Protein AF-A0A0G1P3H6-F1 (afdb_monomer_lite)

Radius of gyration: 23.44 Å; chains: 1; bounding box: 46×39×61 Å

Organism: NCBI:txid1618399

Foldseek 3Di:
DDDDPVNVVVVVVLVVVLVVLVVLLVVLVVVVVDPVSVVSNVVRVVVNVVSVVVVVVVVVVVVCVVQVVDDDADPPPGDPGPVCLVPDPDPVSVVVVVVVVVVVVVVVVVVVVVVVD

Secondary structure (DSSP, 8-state):
----HHHHHHHHHHHHHHHHHHHHHHHHHHTTTSHHHHHHHHHHHHHHHHHHHHHHHHHHHHHHHHTTTT----TTSTT--HHHHHT---HHHHHHHHHHHHHHHHHHHHHHHHH--

pLDDT: mean 80.83, std 13.88, range [42.47, 96.75]

Structure (mmCIF, N/CA/C/O backbone):
data_AF-A0A0G1P3H6-F1
#
_entry.id   AF-A0A0G1P3H6-F1
#
loop_
_atom_site.group_PDB
_atom_site.id
_atom_site.type_symbol
_atom_site.label_atom_id
_atom_site.label_alt_id
_atom_site.label_comp_id
_atom_site.label_asym_id
_atom_site.label_entity_id
_atom_site.label_seq_id
_atom_site.pdbx_PDB_ins_code
_atom_site.Cartn_x
_atom_site.Cartn_y
_atom_site.Cartn_z
_atom_site.occupancy
_atom_site.B_iso_or_equiv
_atom_site.auth_seq_id
_atom_site.auth_comp_id
_atom_site.auth_asym_id
_atom_site.auth_atom_id
_atom_site.pdbx_PDB_model_num
ATOM 1 N N . MET A 1 1 ? 5.818 -19.142 -2.634 1.00 43.75 1 MET A N 1
ATOM 2 C CA . MET A 1 1 ? 5.800 -19.714 -1.268 1.00 43.75 1 MET A CA 1
ATOM 3 C C . MET A 1 1 ? 4.349 -19.837 -0.830 1.00 43.75 1 MET A C 1
ATOM 5 O O . MET A 1 1 ? 3.661 -18.826 -0.828 1.00 43.75 1 MET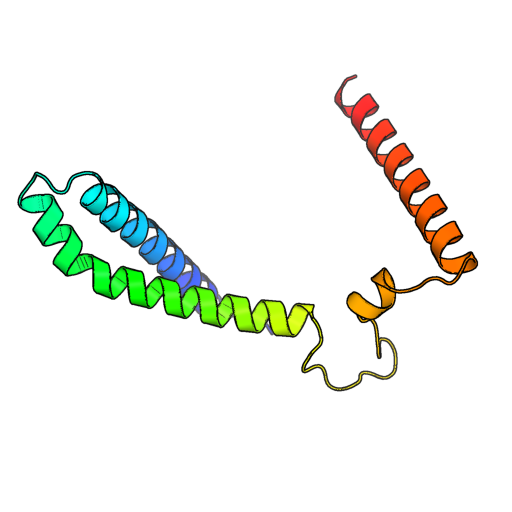 A O 1
ATOM 9 N N . ARG A 1 2 ? 3.860 -21.054 -0.553 1.00 42.47 2 ARG A N 1
ATOM 10 C CA . ARG A 1 2 ? 2.503 -21.283 -0.026 1.00 42.47 2 ARG A CA 1
ATOM 11 C C . ARG A 1 2 ? 2.447 -20.705 1.391 1.00 42.47 2 ARG A C 1
ATOM 13 O O . ARG A 1 2 ? 3.080 -21.261 2.281 1.00 42.47 2 ARG A O 1
ATOM 20 N N . GLN A 1 3 ? 1.742 -19.593 1.582 1.00 53.53 3 GLN A N 1
ATOM 21 C CA . GLN A 1 3 ? 1.395 -19.132 2.926 1.00 53.53 3 GLN A CA 1
ATOM 22 C C . GLN A 1 3 ? 0.465 -20.175 3.552 1.00 53.53 3 GLN A C 1
ATOM 24 O O . GLN A 1 3 ? -0.479 -20.645 2.911 1.00 53.53 3 GLN A O 1
ATOM 29 N N . THR A 1 4 ? 0.764 -20.600 4.773 1.00 67.56 4 THR A N 1
ATOM 30 C CA . THR A 1 4 ? -0.117 -21.491 5.532 1.00 67.56 4 THR A CA 1
ATOM 31 C C . THR A 1 4 ? -1.412 -20.743 5.861 1.00 67.56 4 THR A C 1
ATOM 33 O O . THR A 1 4 ? -1.391 -19.533 6.074 1.00 67.56 4 THR A O 1
ATOM 36 N N . LYS A 1 5 ? -2.562 -21.436 5.912 1.00 66.94 5 LYS A N 1
ATOM 37 C CA . LYS A 1 5 ? -3.867 -20.807 6.227 1.00 66.94 5 LYS A CA 1
ATOM 38 C C . LYS A 1 5 ? -3.825 -19.966 7.516 1.00 66.94 5 LYS A C 1
ATOM 40 O O . LYS A 1 5 ? -4.455 -18.920 7.573 1.00 66.94 5 LYS A O 1
ATOM 45 N N . LEU A 1 6 ? -3.031 -20.392 8.500 1.00 62.78 6 LEU A N 1
ATOM 46 C CA . LEU A 1 6 ? -2.774 -19.666 9.749 1.00 62.78 6 LEU A CA 1
ATOM 47 C C . LEU A 1 6 ? -2.137 -18.289 9.514 1.00 62.78 6 LEU A C 1
ATOM 49 O O . LEU A 1 6 ? -2.603 -17.300 10.057 1.00 62.78 6 LEU A O 1
ATOM 53 N N . GLN A 1 7 ? -1.153 -18.200 8.621 1.00 68.50 7 GLN A N 1
ATOM 54 C CA . GLN A 1 7 ? -0.453 -16.951 8.319 1.00 68.50 7 GLN A CA 1
ATOM 55 C C . GLN A 1 7 ? -1.369 -15.903 7.662 1.00 68.50 7 GLN A C 1
ATOM 57 O O . GLN A 1 7 ? -1.196 -14.703 7.869 1.00 68.50 7 GLN A O 1
ATOM 62 N N . ILE A 1 8 ? -2.361 -16.356 6.888 1.00 66.12 8 ILE A N 1
ATOM 63 C CA . ILE A 1 8 ? -3.386 -15.490 6.286 1.00 66.12 8 ILE A CA 1
ATOM 64 C C . ILE A 1 8 ? -4.325 -14.955 7.374 1.00 66.12 8 ILE A C 1
ATOM 66 O O . ILE A 1 8 ? -4.622 -13.761 7.396 1.00 66.12 8 ILE A O 1
ATOM 70 N N . ILE A 1 9 ? -4.750 -15.823 8.298 1.00 67.56 9 ILE A N 1
ATOM 71 C CA . ILE A 1 9 ? -5.614 -15.447 9.424 1.00 67.56 9 ILE A CA 1
ATOM 72 C C . ILE A 1 9 ? -4.894 -14.436 10.323 1.00 67.56 9 ILE A C 1
ATOM 74 O O . ILE A 1 9 ? -5.443 -13.366 10.576 1.00 67.56 9 ILE A O 1
ATOM 78 N N . ASP A 1 10 ? -3.642 -14.695 10.697 1.00 76.69 10 ASP A N 1
ATOM 79 C CA . ASP A 1 10 ? -2.837 -13.791 11.526 1.00 76.69 10 ASP A CA 1
ATOM 80 C C . ASP A 1 10 ? -2.647 -12.419 10.867 1.00 76.69 10 ASP A C 1
ATOM 82 O O . ASP A 1 10 ? -2.755 -11.381 11.522 1.00 76.69 10 ASP A O 1
ATOM 86 N N . SER A 1 11 ? -2.419 -12.392 9.550 1.00 75.56 11 SER A N 1
ATOM 87 C CA . SER A 1 11 ? -2.288 -11.141 8.800 1.00 75.56 11 SER A CA 1
ATOM 88 C C . SER A 1 11 ? -3.605 -10.366 8.736 1.00 75.56 11 SER A C 1
ATOM 90 O O . SER A 1 11 ? -3.601 -9.145 8.894 1.00 75.56 11 SER A O 1
ATOM 92 N N . SER A 1 12 ? -4.731 -11.058 8.551 1.00 80.25 12 SER A N 1
ATOM 93 C CA . SER A 1 12 ? -6.056 -10.432 8.530 1.00 80.25 12 SER A CA 1
ATOM 94 C C . SER A 1 12 ? -6.462 -9.879 9.900 1.00 80.25 12 SER A C 1
ATOM 96 O O . SER A 1 12 ? -6.987 -8.770 9.986 1.00 80.25 12 SER A O 1
ATOM 98 N N . LEU A 1 13 ? -6.139 -10.598 10.979 1.00 85.19 13 LEU A N 1
ATOM 99 C CA . LEU A 1 13 ? -6.422 -10.188 12.351 1.00 85.19 13 LEU A CA 1
ATOM 100 C C . LEU A 1 13 ? -5.556 -8.991 12.758 1.00 85.19 13 LEU A C 1
ATOM 102 O O . LEU A 1 13 ? -6.038 -8.048 13.384 1.00 85.19 13 LEU A O 1
ATOM 106 N N . PHE A 1 14 ? -4.292 -8.990 12.328 1.00 87.06 14 PHE A N 1
ATOM 107 C CA . PHE A 1 14 ? -3.391 -7.853 12.471 1.00 87.06 14 PHE A CA 1
ATOM 108 C C . PHE A 1 14 ? -3.916 -6.612 11.737 1.00 87.06 14 PHE A C 1
ATOM 110 O O . PHE A 1 14 ? -3.929 -5.527 12.315 1.00 87.06 14 PHE A O 1
ATOM 117 N N . LEU A 1 15 ? -4.382 -6.762 10.491 1.00 85.44 15 LEU A N 1
ATOM 118 C CA . LEU A 1 15 ? -4.939 -5.658 9.705 1.00 85.44 15 LEU A CA 1
ATOM 119 C C . LEU A 1 15 ? -6.211 -5.096 10.348 1.00 85.44 15 LEU A C 1
ATOM 121 O O . LEU A 1 15 ? -6.351 -3.882 10.481 1.00 85.44 15 LEU A O 1
ATOM 125 N N . TYR A 1 16 ? -7.112 -5.975 10.788 1.00 87.69 16 TYR A N 1
ATOM 126 C CA . TYR A 1 16 ? -8.325 -5.583 11.496 1.00 87.69 16 TYR A CA 1
ATOM 127 C C . TYR A 1 16 ? -7.995 -4.804 12.777 1.00 87.69 16 TYR A C 1
ATOM 129 O O . TYR A 1 16 ? -8.498 -3.699 12.977 1.00 87.69 16 TYR A O 1
ATOM 137 N N . GLY A 1 17 ? -7.079 -5.330 13.599 1.00 88.25 17 GLY A N 1
ATOM 138 C CA . GLY A 1 17 ? -6.609 -4.660 14.811 1.00 88.25 17 GLY A CA 1
ATOM 139 C C . GLY A 1 17 ? -5.985 -3.292 14.528 1.00 88.25 17 GLY A C 1
ATOM 140 O O . GLY A 1 17 ? -6.285 -2.328 15.233 1.00 88.25 17 GLY A O 1
ATOM 141 N N . ALA A 1 18 ? -5.183 -3.175 13.467 1.00 88.50 18 ALA A N 1
ATOM 142 C CA . ALA A 1 18 ? -4.594 -1.907 13.047 1.00 88.50 18 ALA A CA 1
ATOM 143 C C . ALA A 1 18 ? -5.671 -0.876 12.676 1.00 88.50 18 ALA A C 1
ATOM 145 O O . ALA A 1 18 ? -5.645 0.237 13.194 1.00 88.50 18 ALA A O 1
ATOM 146 N N . ILE A 1 19 ? -6.644 -1.250 11.837 1.00 91.31 19 ILE A N 1
ATOM 147 C CA . ILE A 1 19 ? -7.729 -0.358 11.393 1.00 91.31 19 ILE A CA 1
ATOM 148 C C . ILE A 1 19 ? -8.546 0.146 12.584 1.00 91.31 19 ILE A C 1
ATOM 150 O O . ILE A 1 19 ? -8.754 1.351 12.718 1.00 91.31 19 ILE A O 1
ATOM 154 N N . VAL A 1 20 ? -8.973 -0.756 13.471 1.00 91.25 20 VAL A N 1
ATOM 155 C CA . VAL A 1 20 ? -9.751 -0.386 14.664 1.00 91.25 20 VAL A CA 1
ATOM 156 C C . VAL A 1 20 ? -8.952 0.565 15.551 1.00 91.25 20 VAL A C 1
ATOM 158 O O . VAL A 1 20 ? -9.477 1.583 16.000 1.00 91.25 20 VAL A O 1
ATOM 161 N N . THR A 1 21 ? -7.667 0.271 15.754 1.00 90.69 21 THR A N 1
ATOM 162 C CA . THR A 1 21 ? -6.789 1.104 16.578 1.00 90.69 21 THR A CA 1
ATOM 163 C C . THR A 1 21 ? -6.627 2.499 15.980 1.00 90.69 21 THR A C 1
ATOM 165 O O . THR A 1 21 ? -6.778 3.467 16.716 1.00 90.69 21 THR A O 1
ATOM 168 N N . PHE A 1 22 ? -6.408 2.620 14.664 1.00 90.88 22 PHE A N 1
ATOM 169 C CA . PHE A 1 22 ? -6.332 3.912 13.973 1.00 90.88 22 PHE A CA 1
ATOM 170 C C . PHE A 1 22 ? -7.619 4.720 14.096 1.00 90.88 22 PHE A C 1
ATOM 172 O O . PHE A 1 22 ? -7.561 5.916 14.368 1.00 90.88 22 PHE A O 1
ATOM 179 N N . ILE A 1 23 ? -8.778 4.087 13.901 1.00 91.50 23 ILE A N 1
ATOM 180 C CA . ILE A 1 23 ? -10.068 4.771 14.034 1.00 91.50 23 ILE A CA 1
ATOM 181 C C . ILE A 1 23 ? -10.202 5.324 15.454 1.00 91.50 23 ILE A C 1
ATOM 183 O O . ILE A 1 23 ? -10.478 6.509 15.617 1.00 91.50 23 ILE A O 1
ATOM 187 N N . LEU A 1 24 ? -9.922 4.508 16.474 1.00 88.75 24 LEU A N 1
ATOM 188 C CA . LEU A 1 24 ? -9.996 4.928 17.873 1.00 88.75 24 LEU A CA 1
ATOM 189 C C . LEU A 1 24 ? -9.051 6.092 18.189 1.00 88.75 24 LEU A C 1
ATOM 191 O O . LEU A 1 24 ? -9.488 7.064 18.807 1.00 88.75 24 LEU A O 1
ATOM 195 N N . THR A 1 25 ? -7.787 6.046 17.755 1.00 90.25 25 THR A N 1
ATOM 196 C CA . THR A 1 25 ? -6.852 7.156 17.995 1.00 90.25 25 THR A CA 1
ATOM 197 C C . THR A 1 25 ? -7.232 8.415 17.236 1.00 90.25 25 THR A C 1
ATOM 199 O O . THR A 1 25 ? -7.148 9.495 17.811 1.00 90.25 25 THR A O 1
ATOM 202 N N . ILE A 1 26 ? -7.685 8.307 15.986 1.00 91.31 26 ILE A N 1
ATOM 203 C CA . ILE A 1 26 ? -8.118 9.462 15.190 1.00 91.31 26 ILE A CA 1
ATOM 204 C C . ILE A 1 26 ? -9.359 10.103 15.819 1.00 91.31 26 ILE A C 1
ATOM 206 O O . ILE A 1 26 ? -9.395 11.316 16.017 1.00 91.31 26 ILE A O 1
ATOM 210 N N . THR A 1 27 ? -10.366 9.307 16.189 1.00 89.62 27 THR A N 1
ATOM 211 C CA . THR A 1 27 ? -11.577 9.814 16.848 1.00 89.62 27 THR A CA 1
ATOM 212 C C . THR A 1 27 ? -11.251 10.459 18.198 1.00 89.62 27 THR A C 1
ATOM 214 O O . THR A 1 27 ? -11.749 11.546 18.490 1.00 89.62 27 THR A O 1
ATOM 217 N N . ALA A 1 28 ? -10.369 9.849 18.997 1.00 88.25 28 ALA A N 1
ATOM 218 C CA . ALA A 1 28 ? -9.900 10.429 20.255 1.00 88.25 28 ALA A CA 1
ATOM 219 C C . ALA A 1 28 ? -9.121 11.740 20.038 1.00 88.25 28 ALA A C 1
ATOM 221 O O . ALA A 1 28 ? -9.305 12.699 20.787 1.00 88.25 28 ALA A O 1
ATOM 222 N N . PHE A 1 29 ? -8.301 11.810 18.986 1.00 90.69 29 PHE A N 1
ATOM 223 C CA . PHE A 1 29 ? -7.533 12.998 18.616 1.00 90.69 29 PHE A CA 1
ATOM 224 C C . PHE A 1 29 ? -8.411 14.163 18.153 1.00 90.69 29 PHE A C 1
ATOM 226 O O . PHE A 1 29 ? -8.122 15.313 18.471 1.00 90.69 29 PHE A O 1
ATOM 233 N N . PHE A 1 30 ? -9.517 13.900 17.456 1.00 91.19 30 PHE A N 1
ATOM 234 C CA . PHE A 1 30 ? -10.470 14.956 17.105 1.00 91.19 30 PHE A CA 1
ATOM 235 C C . PHE A 1 30 ? -11.348 15.392 18.288 1.00 91.19 30 PHE A C 1
ATOM 237 O O . PHE A 1 30 ? -11.851 16.515 18.292 1.00 91.19 30 PHE A O 1
ATOM 244 N N . ASN A 1 31 ? -11.507 14.549 19.314 1.00 87.94 31 ASN A N 1
ATOM 245 C CA . ASN A 1 31 ? -12.383 14.811 20.458 1.00 87.94 31 ASN A CA 1
ATOM 246 C C . ASN A 1 31 ? -11.628 14.970 21.793 1.00 87.94 31 ASN A C 1
ATOM 248 O O . ASN A 1 31 ? -12.033 14.419 22.821 1.00 87.94 31 ASN A O 1
ATOM 252 N N . LEU A 1 32 ? -10.548 15.761 21.795 1.00 84.50 32 LEU A N 1
ATOM 253 C CA . LEU A 1 32 ? -9.651 15.978 22.948 1.00 84.50 32 LEU A CA 1
ATOM 254 C C . LEU A 1 32 ? -10.306 16.618 24.180 1.00 84.50 32 LEU A C 1
ATOM 256 O O . LEU A 1 32 ? -9.716 16.628 25.256 1.00 84.50 32 LEU A O 1
ATOM 260 N N . LYS A 1 33 ? -11.513 17.171 24.041 1.00 85.50 33 LYS A N 1
ATOM 261 C CA . LYS A 1 33 ? -12.200 17.878 25.130 1.00 85.50 33 LYS A CA 1
ATOM 262 C C . LYS A 1 33 ? -12.754 16.941 26.205 1.00 85.50 33 LYS A C 1
ATOM 264 O O . LYS A 1 33 ? -13.097 17.405 27.286 1.00 85.50 33 LYS A O 1
ATOM 269 N N . THR A 1 34 ? -12.866 15.644 25.921 1.00 86.38 34 THR A N 1
ATOM 270 C CA . THR A 1 34 ? -13.416 14.666 26.868 1.00 86.38 34 THR A CA 1
ATOM 271 C C . THR A 1 34 ? -12.302 13.866 27.537 1.00 86.38 34 THR A C 1
ATOM 273 O O . THR A 1 34 ? -11.342 13.436 26.896 1.00 86.38 34 THR A O 1
ATOM 276 N N . GLN A 1 35 ? -12.446 13.625 28.841 1.00 87.69 35 GLN A N 1
ATOM 277 C CA . GLN A 1 35 ? -11.483 12.850 29.628 1.00 87.69 35 GLN A CA 1
ATOM 278 C C . GLN A 1 35 ? -11.329 11.413 29.099 1.00 87.69 35 GLN A C 1
ATOM 280 O O . GLN A 1 35 ? -10.224 10.876 29.075 1.00 87.69 35 GLN A O 1
ATOM 285 N N . ASN A 1 36 ? -12.415 10.830 28.583 1.00 86.44 36 ASN A N 1
ATOM 286 C CA . ASN A 1 36 ? -12.402 9.508 27.956 1.00 86.44 36 ASN A CA 1
ATOM 287 C C . ASN A 1 36 ? -11.497 9.476 26.718 1.00 86.44 36 ASN A C 1
ATOM 289 O O . ASN A 1 36 ? -10.684 8.563 26.598 1.00 86.44 36 ASN A O 1
ATOM 293 N N . SER A 1 37 ? -11.567 10.489 25.846 1.00 85.12 37 SER A N 1
ATOM 294 C CA . SER A 1 37 ? -10.689 10.576 24.675 1.00 85.12 37 SER A CA 1
ATOM 295 C C . SER A 1 37 ? -9.219 10.686 25.058 1.00 85.12 37 SER A C 1
ATOM 297 O O . SER A 1 37 ? -8.392 10.050 24.416 1.00 85.12 37 SER A O 1
ATOM 299 N N . LEU A 1 38 ? -8.875 11.435 26.112 1.00 88.12 38 LEU A N 1
ATOM 300 C CA . LEU A 1 38 ? -7.491 11.525 26.594 1.00 88.12 38 LEU A CA 1
ATOM 301 C C . LEU A 1 38 ? -6.964 10.163 27.062 1.00 88.12 38 LEU A C 1
ATOM 303 O O . LEU A 1 38 ? -5.853 9.778 26.701 1.00 88.12 38 LEU A O 1
ATOM 307 N N . ILE A 1 39 ? -7.776 9.408 27.806 1.00 89.62 39 ILE A N 1
ATOM 308 C CA . ILE A 1 39 ? -7.434 8.049 28.248 1.00 89.62 39 ILE A CA 1
ATOM 309 C C . ILE A 1 39 ? -7.257 7.122 27.038 1.00 89.62 39 ILE A C 1
ATOM 311 O O . ILE A 1 39 ? -6.263 6.401 26.958 1.00 89.62 39 ILE A O 1
ATOM 315 N N . THR A 1 40 ? -8.176 7.172 26.067 1.00 87.50 40 THR A N 1
ATOM 316 C CA . THR A 1 40 ? -8.070 6.401 24.818 1.00 87.50 40 THR A CA 1
ATOM 317 C C . THR A 1 40 ? -6.793 6.755 24.054 1.00 87.50 40 THR A C 1
ATOM 319 O O . THR A 1 40 ? -6.087 5.864 23.593 1.00 87.50 40 THR A O 1
ATOM 322 N N . LEU A 1 41 ? -6.437 8.035 23.964 1.00 89.12 41 LEU A N 1
ATOM 323 C CA . LEU A 1 41 ? -5.214 8.477 23.300 1.00 89.12 41 LEU A CA 1
ATOM 324 C C . LEU A 1 41 ? -3.968 7.924 23.997 1.00 89.12 41 LEU A C 1
ATOM 326 O O . LEU A 1 41 ? -3.117 7.344 23.336 1.00 89.12 41 LEU A O 1
ATOM 330 N N . ILE A 1 42 ? -3.879 8.020 25.324 1.00 90.94 42 ILE A N 1
ATOM 331 C CA . ILE A 1 42 ? -2.726 7.511 26.084 1.00 90.94 42 ILE A CA 1
ATOM 332 C C . ILE A 1 42 ? -2.557 5.994 25.899 1.00 90.94 42 ILE A C 1
ATOM 334 O O . ILE A 1 42 ? -1.439 5.520 25.709 1.00 90.94 42 ILE A O 1
ATOM 338 N N . LEU A 1 43 ? -3.658 5.237 25.914 1.00 89.50 43 LEU A N 1
ATOM 339 C CA . LEU A 1 43 ? -3.640 3.779 25.757 1.00 89.50 43 LEU A CA 1
ATOM 340 C C . LEU A 1 43 ? -3.307 3.332 24.330 1.00 89.50 43 LEU A C 1
ATOM 342 O O . LEU A 1 43 ? -2.515 2.410 24.139 1.00 89.50 43 LEU A O 1
ATOM 346 N N . PHE A 1 44 ? -3.912 3.963 23.325 1.00 90.69 44 PHE A N 1
ATOM 347 C CA . PHE A 1 44 ? -3.868 3.464 21.951 1.00 90.69 44 PHE A CA 1
ATOM 348 C C . PHE A 1 44 ? -2.834 4.166 21.066 1.00 90.69 44 PHE A C 1
ATOM 350 O O . PHE A 1 44 ? -2.456 3.608 20.036 1.00 90.69 44 PHE A O 1
ATOM 357 N N . LEU A 1 45 ? -2.306 5.334 21.444 1.00 88.19 45 LEU A N 1
ATOM 358 C CA . LEU A 1 45 ? -1.262 6.023 20.674 1.00 88.19 45 LEU A CA 1
ATOM 359 C C . LEU A 1 45 ? 0.021 5.187 20.511 1.00 88.19 45 LEU A C 1
ATOM 361 O O . LEU A 1 45 ? 0.477 5.066 19.372 1.00 88.19 45 LEU A O 1
ATOM 365 N N . PRO A 1 46 ? 0.578 4.534 21.555 1.00 89.44 46 PRO A N 1
ATOM 366 C CA . PRO A 1 46 ? 1.770 3.69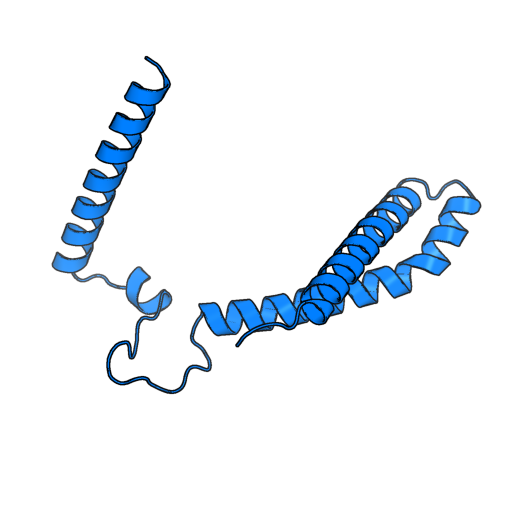5 21.397 1.00 89.44 46 PRO A CA 1
ATOM 367 C C . PRO A 1 46 ? 1.527 2.518 20.445 1.00 89.44 46 PRO A C 1
ATOM 369 O O . PRO A 1 46 ? 2.371 2.190 19.610 1.00 89.44 46 PRO A O 1
ATOM 372 N N . VAL A 1 47 ? 0.339 1.915 20.532 1.00 89.81 47 VAL A N 1
ATOM 373 C CA . VAL A 1 47 ? -0.081 0.800 19.676 1.00 89.81 47 VAL A CA 1
ATOM 374 C C . VAL A 1 47 ? -0.234 1.264 18.224 1.00 89.81 47 VAL A C 1
ATOM 376 O O . VAL A 1 47 ? 0.224 0.597 17.299 1.00 89.81 47 VAL A O 1
ATOM 379 N N . THR A 1 48 ? -0.807 2.450 18.020 1.00 89.50 48 THR A N 1
ATOM 380 C CA . THR A 1 48 ? -0.941 3.074 16.698 1.00 89.50 48 THR A CA 1
ATOM 381 C C . THR A 1 48 ? 0.433 3.324 16.076 1.00 89.50 48 THR A C 1
ATOM 383 O O . THR A 1 48 ? 0.663 2.959 14.926 1.00 89.50 48 THR A O 1
ATOM 386 N N . ILE A 1 49 ? 1.384 3.866 16.847 1.00 90.62 49 ILE A N 1
ATOM 387 C CA . ILE A 1 49 ? 2.766 4.085 16.396 1.00 90.62 49 ILE A CA 1
ATOM 388 C C . ILE A 1 49 ? 3.424 2.758 15.989 1.00 90.62 49 ILE A C 1
ATOM 390 O O . ILE A 1 49 ? 4.046 2.684 14.929 1.00 90.62 49 ILE A O 1
ATOM 394 N N . TYR A 1 50 ? 3.250 1.694 16.780 1.00 91.31 50 TYR A N 1
ATOM 395 C CA . TYR A 1 50 ? 3.755 0.363 16.435 1.00 91.31 50 TYR A CA 1
ATOM 396 C C . TYR A 1 50 ? 3.209 -0.129 15.084 1.00 91.31 50 TYR A C 1
ATOM 398 O O . TYR A 1 50 ? 3.980 -0.586 14.234 1.00 91.31 50 TYR A O 1
ATOM 406 N N . PHE A 1 51 ? 1.898 0.004 14.854 1.00 90.06 51 PHE A N 1
ATOM 407 C CA . PHE A 1 51 ? 1.283 -0.369 13.579 1.00 90.06 51 PHE A CA 1
ATOM 408 C C . PHE A 1 51 ? 1.825 0.459 12.411 1.00 90.06 51 PHE A C 1
ATOM 410 O O . PHE A 1 51 ? 2.166 -0.119 11.379 1.00 90.06 51 PHE A O 1
ATOM 417 N N . VAL A 1 52 ? 1.982 1.777 12.578 1.00 89.31 52 VAL A N 1
ATOM 418 C CA . VAL A 1 52 ? 2.567 2.665 11.557 1.00 89.31 52 VAL A CA 1
ATOM 419 C C . VAL A 1 52 ? 3.976 2.211 11.177 1.00 89.31 52 VAL A C 1
ATOM 421 O O . VAL A 1 52 ? 4.260 2.022 9.996 1.00 89.31 52 VAL A O 1
ATOM 424 N N . ILE A 1 53 ? 4.852 1.981 12.159 1.00 89.94 53 ILE A N 1
ATOM 425 C CA . ILE A 1 53 ? 6.237 1.554 11.910 1.00 89.94 53 ILE A CA 1
ATOM 426 C C . ILE A 1 53 ? 6.264 0.229 11.142 1.00 89.94 53 ILE A C 1
ATOM 428 O O . ILE A 1 53 ? 7.030 0.072 10.188 1.00 89.94 53 ILE A O 1
ATOM 432 N N . LYS A 1 54 ? 5.416 -0.725 11.536 1.00 87.12 54 LYS A N 1
ATOM 433 C CA . LYS A 1 54 ? 5.361 -2.045 10.905 1.00 87.12 54 LYS A CA 1
ATOM 434 C C . LYS A 1 54 ? 4.853 -1.970 9.464 1.00 87.12 54 LYS A C 1
ATOM 436 O O . LYS A 1 54 ? 5.496 -2.523 8.575 1.00 87.12 54 LYS A O 1
ATOM 441 N N . ILE A 1 55 ? 3.787 -1.206 9.222 1.00 86.06 55 ILE A N 1
ATOM 442 C CA . ILE A 1 55 ? 3.24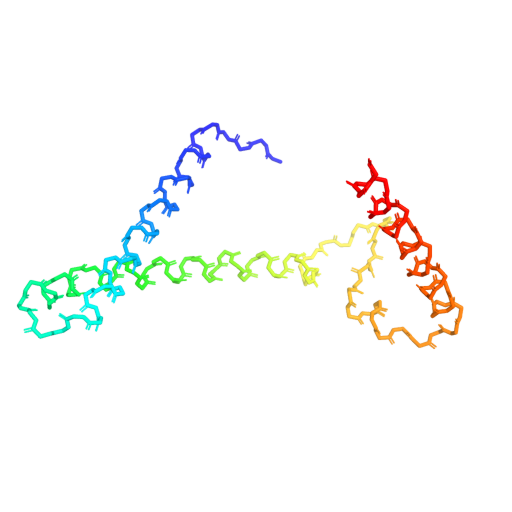7 -0.951 7.879 1.00 86.06 55 ILE A CA 1
ATOM 443 C C . ILE A 1 55 ? 4.300 -0.281 6.990 1.00 86.06 55 ILE A C 1
ATOM 445 O O . ILE A 1 55 ? 4.514 -0.728 5.867 1.00 86.06 55 ILE A O 1
ATOM 449 N N . ILE A 1 56 ? 5.008 0.738 7.491 1.00 87.25 56 ILE A N 1
ATOM 450 C CA . ILE A 1 56 ? 6.075 1.421 6.741 1.00 87.25 56 ILE A CA 1
ATOM 451 C C . ILE A 1 56 ? 7.226 0.462 6.414 1.00 87.25 56 ILE A C 1
ATOM 453 O O . ILE A 1 56 ? 7.746 0.489 5.301 1.00 87.25 56 ILE A O 1
ATOM 457 N N . SER A 1 57 ? 7.625 -0.401 7.351 1.00 85.12 57 SER A N 1
ATOM 458 C CA . SER A 1 57 ? 8.683 -1.396 7.128 1.00 85.12 57 SER A CA 1
ATOM 459 C C . SER A 1 57 ? 8.313 -2.393 6.022 1.00 85.12 57 SER A C 1
ATOM 461 O O . SER A 1 57 ? 9.125 -2.677 5.135 1.00 85.12 57 SER A O 1
ATOM 463 N N . ASP A 1 58 ? 7.069 -2.871 6.017 1.00 82.69 58 ASP A N 1
ATOM 464 C CA . ASP A 1 58 ? 6.574 -3.802 5.000 1.00 82.69 58 ASP A CA 1
ATOM 465 C C . ASP A 1 58 ? 6.358 -3.119 3.638 1.00 82.69 58 ASP A C 1
ATOM 467 O O . ASP A 1 58 ? 6.689 -3.690 2.590 1.00 82.69 58 ASP A O 1
ATOM 471 N N . LEU A 1 59 ? 5.907 -1.860 3.638 1.00 83.06 59 LEU A N 1
ATOM 472 C CA . LEU A 1 59 ? 5.853 -1.009 2.446 1.00 83.06 59 LEU A CA 1
ATOM 473 C C . LEU A 1 59 ? 7.242 -0.773 1.868 1.00 83.06 59 LEU A C 1
ATOM 475 O O . LEU A 1 59 ? 7.420 -0.917 0.664 1.00 83.06 59 LEU A O 1
ATOM 479 N N . LYS A 1 60 ? 8.242 -0.479 2.706 1.00 82.19 60 LYS A N 1
ATOM 480 C CA . LYS A 1 60 ? 9.629 -0.288 2.269 1.00 82.19 60 LYS A CA 1
ATOM 481 C C . LYS A 1 60 ? 10.162 -1.544 1.587 1.00 82.19 60 LYS A C 1
ATOM 483 O O . LYS A 1 60 ? 10.735 -1.442 0.510 1.00 82.19 60 LYS A O 1
ATOM 488 N N . LYS A 1 61 ? 9.936 -2.733 2.155 1.00 76.75 61 LYS A N 1
ATOM 489 C CA . LYS A 1 61 ? 10.329 -4.009 1.526 1.00 76.75 61 LYS A CA 1
ATOM 490 C C . LYS A 1 61 ? 9.623 -4.237 0.189 1.00 76.75 61 LYS A C 1
ATOM 492 O O . LYS A 1 61 ? 10.252 -4.683 -0.768 1.00 76.75 61 LYS A O 1
ATOM 497 N N . SER A 1 62 ? 8.334 -3.914 0.114 1.00 75.44 62 SER A N 1
ATOM 498 C CA . SER A 1 62 ? 7.548 -4.057 -1.115 1.00 75.44 62 SER A CA 1
ATOM 499 C C . SER A 1 62 ? 7.993 -3.069 -2.194 1.00 75.44 62 SER A C 1
ATOM 501 O O . SER A 1 62 ? 8.170 -3.470 -3.339 1.00 75.44 62 SER A O 1
ATOM 503 N N . LEU A 1 63 ? 8.270 -1.815 -1.825 1.00 77.19 63 LEU A N 1
ATOM 504 C CA . LEU A 1 63 ? 8.834 -0.791 -2.706 1.00 77.19 63 LEU A CA 1
ATOM 505 C C . LEU A 1 63 ? 10.231 -1.167 -3.195 1.00 77.19 63 LEU A C 1
ATOM 507 O O . LEU A 1 63 ? 10.482 -1.090 -4.390 1.00 77.19 63 LEU A O 1
ATOM 511 N N . LEU A 1 64 ? 11.121 -1.636 -2.316 1.00 71.44 64 LEU A N 1
ATOM 512 C CA . LEU A 1 64 ? 12.456 -2.111 -2.704 1.00 71.44 64 LEU A CA 1
ATOM 513 C C . LEU A 1 64 ? 12.378 -3.274 -3.705 1.00 71.44 64 LEU A C 1
ATOM 515 O O . LEU A 1 64 ? 13.146 -3.318 -4.666 1.00 71.44 64 LEU A O 1
ATOM 519 N N . LYS A 1 65 ? 11.414 -4.188 -3.519 1.00 67.25 65 LYS A N 1
ATOM 520 C CA . LYS A 1 65 ? 11.149 -5.291 -4.451 1.00 67.25 65 LYS A CA 1
ATOM 521 C C . LYS A 1 65 ? 10.595 -4.803 -5.792 1.00 67.25 65 LYS A C 1
ATOM 523 O O . LYS A 1 65 ? 10.961 -5.359 -6.821 1.00 67.25 65 LYS A O 1
ATOM 528 N N . LEU A 1 66 ? 9.733 -3.787 -5.780 1.00 67.38 66 LEU A N 1
ATOM 529 C CA . LEU A 1 66 ? 9.125 -3.198 -6.978 1.00 67.38 66 LEU A CA 1
ATOM 530 C C . LEU A 1 66 ? 10.132 -2.352 -7.773 1.00 67.38 66 LEU A C 1
ATOM 532 O O . LEU A 1 66 ? 10.094 -2.327 -8.997 1.00 67.38 66 LEU A O 1
ATOM 536 N N . LEU A 1 67 ? 11.077 -1.724 -7.072 1.00 68.56 67 LEU A N 1
ATOM 537 C CA . LEU A 1 67 ? 12.186 -0.961 -7.642 1.00 68.56 67 LEU A CA 1
ATOM 538 C C . LEU A 1 67 ? 13.393 -1.835 -8.028 1.00 68.56 67 LEU A C 1
ATOM 540 O O . LEU A 1 67 ? 14.395 -1.300 -8.490 1.00 68.56 67 LEU A O 1
ATOM 544 N N . ASN A 1 68 ? 13.311 -3.163 -7.871 1.00 61.41 68 ASN A N 1
ATOM 545 C CA . ASN A 1 68 ? 14.362 -4.116 -8.255 1.00 61.41 68 ASN A CA 1
ATOM 546 C C . ASN A 1 68 ? 15.753 -3.847 -7.640 1.00 61.41 68 ASN A C 1
ATOM 548 O O . ASN A 1 68 ? 16.761 -4.294 -8.182 1.00 61.41 68 ASN A O 1
ATOM 552 N N . ILE A 1 69 ? 15.825 -3.176 -6.486 1.00 61.03 69 ILE A N 1
ATOM 553 C CA . ILE A 1 69 ? 17.106 -2.736 -5.900 1.00 61.03 69 ILE A CA 1
ATOM 554 C C . ILE A 1 69 ? 17.941 -3.925 -5.369 1.00 61.03 69 ILE A C 1
ATOM 556 O O . ILE A 1 69 ? 19.163 -3.837 -5.343 1.00 61.03 69 ILE A O 1
ATOM 560 N N . ASP A 1 70 ? 17.311 -5.069 -5.057 1.00 54.62 70 ASP A N 1
ATOM 561 C CA . ASP A 1 70 ? 17.966 -6.252 -4.456 1.00 54.62 70 ASP A CA 1
ATOM 562 C C . ASP A 1 70 ? 17.803 -7.574 -5.246 1.00 54.62 70 ASP A C 1
ATOM 564 O O . ASP A 1 70 ? 18.073 -8.662 -4.724 1.00 54.62 70 ASP A O 1
ATOM 568 N N . GLN A 1 71 ? 17.344 -7.555 -6.505 1.00 54.16 71 GLN A N 1
ATOM 569 C CA . GLN A 1 71 ? 17.154 -8.816 -7.239 1.00 54.16 71 GLN A CA 1
ATOM 570 C C . GLN A 1 71 ? 18.478 -9.383 -7.778 1.00 54.16 71 GLN A C 1
ATOM 572 O O . GLN A 1 71 ? 19.151 -8.777 -8.613 1.00 54.16 71 GLN A O 1
ATOM 577 N N . LYS A 1 72 ? 18.822 -10.611 -7.350 1.00 55.50 72 LYS A N 1
ATOM 578 C CA . LYS A 1 72 ? 19.828 -11.453 -8.021 1.00 55.50 72 LYS A CA 1
ATOM 579 C C . LYS A 1 72 ? 19.487 -11.525 -9.513 1.00 55.50 72 LYS A C 1
ATOM 581 O O . LYS A 1 72 ? 18.379 -11.913 -9.875 1.00 55.50 72 LYS A O 1
ATOM 586 N N . LYS A 1 73 ? 20.453 -11.153 -10.361 1.00 50.84 73 LYS A N 1
ATOM 587 C CA . LYS A 1 73 ? 20.345 -11.126 -11.827 1.00 50.84 73 LYS A CA 1
ATOM 588 C C . LYS A 1 73 ? 19.856 -12.482 -12.358 1.00 50.84 73 LYS A C 1
ATOM 590 O O . LYS A 1 73 ? 20.640 -13.421 -12.458 1.00 50.84 73 LYS A O 1
ATOM 595 N N . HIS A 1 74 ? 18.577 -12.591 -12.712 1.00 49.16 74 HIS A N 1
ATOM 596 C CA . HIS A 1 74 ? 18.089 -13.704 -13.525 1.00 49.16 74 HIS A CA 1
ATOM 597 C C . HIS A 1 74 ? 18.425 -13.414 -14.999 1.00 49.16 74 HIS A C 1
ATOM 599 O O . HIS A 1 74 ? 18.089 -12.334 -15.477 1.00 49.16 74 HIS A O 1
ATOM 605 N N . PRO A 1 75 ? 19.070 -14.337 -15.734 1.00 55.12 75 PRO A N 1
ATOM 606 C CA . PRO A 1 75 ? 19.629 -14.055 -17.061 1.00 55.12 75 PRO A CA 1
ATOM 607 C C . PRO A 1 75 ? 18.587 -13.780 -18.160 1.00 55.12 75 PRO A C 1
ATOM 609 O O . PRO A 1 75 ? 18.942 -13.205 -19.179 1.00 55.12 75 PRO A O 1
ATOM 612 N N . TYR A 1 76 ? 17.313 -14.135 -17.955 1.00 54.69 76 TYR A N 1
ATOM 613 C CA . TYR A 1 76 ? 16.268 -14.032 -18.991 1.00 54.69 76 TYR A CA 1
ATOM 614 C C . TYR A 1 76 ? 15.283 -12.861 -18.813 1.00 54.69 76 TYR A C 1
ATOM 616 O O . TYR A 1 76 ? 14.619 -12.477 -19.766 1.00 54.69 76 TYR A O 1
ATOM 624 N N . PHE A 1 77 ? 15.216 -12.262 -17.620 1.00 53.38 77 PHE A N 1
ATOM 625 C CA . PHE A 1 77 ? 14.458 -11.027 -17.328 1.00 53.38 77 PHE A CA 1
ATOM 626 C C . PHE A 1 77 ? 15.367 -9.958 -16.704 1.00 53.38 77 PHE A C 1
ATOM 628 O O . PHE A 1 77 ? 14.922 -9.039 -16.012 1.00 53.38 77 PHE A O 1
ATOM 635 N N . GLY A 1 78 ? 16.676 -10.133 -16.871 1.00 47.38 78 GLY A N 1
ATOM 636 C CA . GLY A 1 78 ? 17.682 -9.314 -16.229 1.00 47.38 78 GLY A CA 1
ATOM 637 C C . GLY A 1 78 ? 17.640 -7.909 -16.801 1.00 47.38 78 GLY A C 1
ATOM 638 O O . GLY A 1 78 ? 17.990 -7.725 -17.958 1.00 47.38 78 GLY A O 1
ATOM 639 N N . GLN A 1 79 ? 17.307 -6.946 -15.938 1.00 60.44 79 GLN A N 1
ATOM 640 C CA . GLN A 1 79 ? 17.359 -5.493 -16.155 1.00 60.44 79 GLN A CA 1
ATOM 641 C C . GLN A 1 79 ? 16.072 -4.805 -16.637 1.00 60.44 79 GLN A C 1
ATOM 643 O O . GLN A 1 79 ? 16.159 -3.691 -17.150 1.00 60.44 79 GLN A O 1
ATOM 648 N N . PHE A 1 80 ? 14.870 -5.349 -16.395 1.00 61.03 80 PHE A N 1
ATOM 649 C CA . PHE A 1 80 ? 13.719 -4.435 -16.384 1.00 61.03 80 PHE A CA 1
ATOM 650 C C . PHE A 1 80 ? 13.839 -3.507 -15.168 1.00 61.03 80 PHE A C 1
ATOM 652 O O . PHE A 1 80 ? 13.621 -3.906 -14.021 1.00 61.03 80 PHE A O 1
ATOM 659 N N . SER A 1 81 ? 14.240 -2.271 -15.436 1.00 68.56 81 SER A N 1
ATOM 660 C CA . SER A 1 81 ? 14.235 -1.168 -14.491 1.00 68.56 81 SER A CA 1
ATOM 661 C C . SER A 1 81 ? 13.200 -0.163 -14.963 1.00 68.56 81 SER A C 1
ATOM 663 O O . SER A 1 81 ? 13.288 0.345 -16.081 1.00 68.56 81 SER A O 1
ATOM 665 N N . LEU A 1 82 ? 12.231 0.143 -14.102 1.00 71.50 82 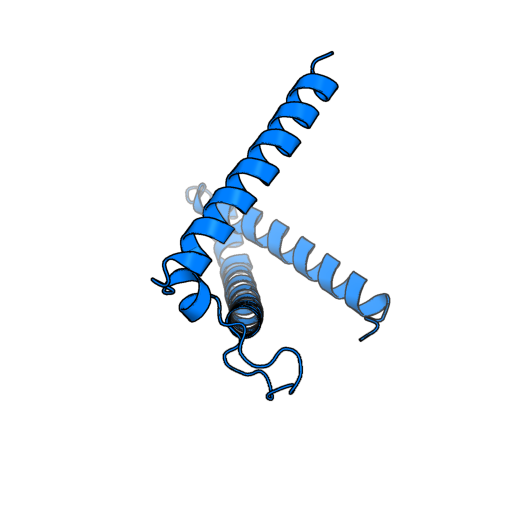LEU A N 1
ATOM 666 C CA . LEU A 1 82 ? 11.206 1.136 -14.405 1.00 71.50 82 LEU A CA 1
ATOM 667 C C . LEU A 1 82 ? 11.827 2.519 -14.652 1.00 71.50 82 LEU A C 1
ATOM 669 O O . LEU A 1 82 ? 11.352 3.256 -15.509 1.00 71.50 82 LEU A O 1
ATOM 673 N N . SER A 1 83 ? 12.916 2.856 -13.948 1.00 72.06 83 SER A N 1
ATOM 674 C CA . SER A 1 83 ? 13.619 4.121 -14.174 1.00 72.06 83 SER A CA 1
ATOM 675 C C . SER A 1 83 ? 14.235 4.171 -15.568 1.00 72.06 83 SER A C 1
ATOM 677 O O . SER A 1 83 ? 14.061 5.166 -16.258 1.00 72.06 83 SER A O 1
ATOM 679 N N . THR A 1 84 ? 14.865 3.079 -16.011 1.00 73.44 84 THR A N 1
ATOM 680 C CA . THR A 1 84 ? 15.463 2.963 -17.349 1.00 73.44 84 THR A CA 1
ATOM 681 C C . THR A 1 84 ? 14.402 2.939 -18.449 1.00 73.44 84 THR A C 1
ATOM 683 O O . THR A 1 84 ? 14.601 3.549 -19.493 1.00 73.44 84 THR A O 1
ATOM 686 N N . PHE A 1 85 ? 13.262 2.288 -18.204 1.00 80.75 85 PHE A N 1
ATOM 687 C CA . PHE A 1 85 ? 12.119 2.251 -19.120 1.00 80.75 85 PHE A CA 1
ATOM 688 C C . PHE A 1 85 ? 11.483 3.637 -19.308 1.00 80.75 85 PHE A C 1
ATOM 690 O O . PHE A 1 85 ? 11.166 4.026 -20.424 1.00 80.75 85 PHE A O 1
ATOM 697 N N . ILE A 1 86 ? 11.315 4.411 -18.230 1.00 79.44 86 ILE A N 1
ATOM 698 C CA . ILE A 1 86 ? 10.732 5.762 -18.307 1.00 79.44 86 ILE A CA 1
ATOM 699 C C . ILE A 1 86 ? 11.734 6.769 -18.885 1.00 79.44 86 ILE A C 1
ATOM 701 O O . ILE A 1 86 ? 11.337 7.696 -19.584 1.00 79.44 86 ILE A O 1
ATOM 705 N N . SER A 1 87 ? 13.032 6.599 -18.619 1.00 81.06 87 SER A N 1
ATOM 706 C CA . SER A 1 87 ? 14.076 7.490 -19.131 1.00 81.06 87 SER A CA 1
ATOM 707 C C . SER A 1 87 ? 14.522 7.171 -20.563 1.00 81.06 87 SER A C 1
ATOM 709 O O . SER A 1 87 ? 15.464 7.797 -21.048 1.00 81.06 87 SER A O 1
ATOM 711 N N . GLN A 1 88 ? 13.921 6.181 -21.232 1.00 80.56 88 GLN A N 1
ATOM 712 C CA . GLN A 1 88 ? 14.285 5.819 -22.601 1.00 80.56 88 GLN A CA 1
ATOM 713 C C . GLN A 1 88 ? 13.818 6.891 -23.591 1.00 80.56 88 GLN A C 1
ATOM 715 O O . GLN A 1 88 ? 12.627 7.143 -23.754 1.00 80.56 88 GLN A O 1
ATOM 720 N N . SER A 1 89 ? 14.778 7.497 -24.289 1.00 84.50 89 SER A N 1
ATOM 721 C CA . SER A 1 89 ? 14.550 8.508 -25.327 1.00 84.50 89 SER A CA 1
ATOM 722 C C . SER A 1 89 ? 14.629 7.950 -26.751 1.00 84.50 89 SER A C 1
ATOM 724 O O . SER A 1 89 ? 14.551 8.714 -27.714 1.00 84.50 89 SER A O 1
ATOM 726 N N . GLU A 1 90 ? 14.792 6.631 -26.912 1.00 90.12 90 GLU A N 1
ATOM 727 C CA . GLU A 1 90 ? 14.885 6.021 -28.237 1.00 90.12 90 GLU A CA 1
ATOM 728 C C . GLU A 1 90 ? 13.573 6.210 -29.024 1.00 90.12 90 GLU A C 1
ATOM 730 O O . GLU A 1 90 ? 12.503 5.832 -28.536 1.00 90.12 90 GLU A O 1
ATOM 735 N N . PRO A 1 91 ? 13.621 6.752 -30.258 1.00 86.88 91 PRO A N 1
ATOM 736 C CA . PRO A 1 91 ? 12.413 7.057 -31.026 1.00 86.88 91 PRO A CA 1
ATOM 737 C C . PRO A 1 91 ? 11.531 5.832 -31.278 1.00 86.88 91 PRO A C 1
ATOM 739 O O . PRO A 1 91 ? 10.310 5.911 -31.183 1.00 86.88 91 PRO A O 1
ATO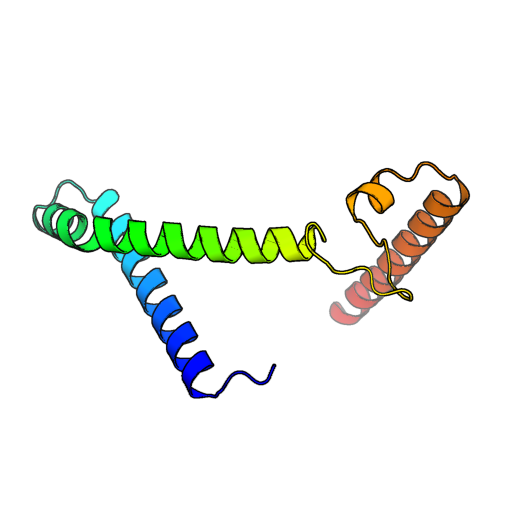M 742 N N . THR A 1 92 ? 12.142 4.681 -31.562 1.00 88.00 92 THR A N 1
ATOM 743 C CA . THR A 1 92 ? 11.452 3.403 -31.799 1.00 88.00 92 THR A CA 1
ATOM 744 C C . THR A 1 92 ? 10.681 2.933 -30.570 1.00 88.00 92 THR A C 1
ATOM 746 O O . THR A 1 92 ? 9.542 2.486 -30.689 1.00 88.00 92 THR A O 1
ATOM 749 N N . PHE A 1 93 ? 11.269 3.077 -29.382 1.00 87.88 93 PHE A N 1
ATOM 750 C CA . PHE A 1 93 ? 10.611 2.780 -28.116 1.00 87.88 93 PHE A CA 1
ATOM 751 C C . PHE A 1 93 ? 9.401 3.692 -27.886 1.00 87.88 93 PHE A C 1
ATOM 753 O O . PHE A 1 93 ? 8.313 3.197 -27.598 1.00 87.88 93 PHE A O 1
ATOM 760 N N . LEU A 1 94 ? 9.561 5.004 -28.081 1.00 88.88 94 LEU A N 1
ATOM 761 C CA . LEU A 1 94 ? 8.479 5.976 -27.900 1.00 88.88 94 LEU A CA 1
ATOM 762 C C . LEU A 1 94 ? 7.329 5.756 -28.889 1.00 88.88 94 LEU A C 1
ATOM 764 O O . LEU A 1 94 ? 6.165 5.826 -28.498 1.00 88.88 94 LEU A O 1
ATOM 768 N N . ILE A 1 95 ? 7.640 5.438 -30.149 1.00 89.69 95 ILE A N 1
ATOM 769 C CA . ILE A 1 95 ? 6.638 5.091 -31.164 1.00 89.69 95 ILE A CA 1
ATOM 770 C C . ILE A 1 95 ? 5.871 3.835 -30.742 1.00 89.69 95 ILE A C 1
ATOM 772 O O . ILE A 1 95 ? 4.642 3.837 -30.750 1.00 89.69 95 ILE A O 1
ATOM 776 N N . ASN A 1 96 ? 6.572 2.783 -30.314 1.00 91.12 96 ASN A N 1
ATOM 777 C CA . ASN A 1 96 ? 5.930 1.554 -29.849 1.00 91.12 96 ASN A CA 1
ATOM 778 C C . ASN A 1 96 ? 5.063 1.793 -28.606 1.00 91.12 96 ASN A C 1
ATOM 780 O O . ASN A 1 96 ? 3.959 1.258 -28.516 1.00 91.12 96 ASN A O 1
ATOM 784 N N . LEU A 1 97 ? 5.522 2.629 -27.673 1.00 91.12 97 LEU A N 1
ATOM 785 C CA . LEU A 1 97 ? 4.763 3.012 -26.486 1.00 91.12 97 LEU A CA 1
ATOM 786 C C . LEU A 1 97 ? 3.501 3.810 -26.848 1.00 91.12 97 LEU A C 1
ATOM 788 O O . LEU A 1 97 ? 2.443 3.565 -26.271 1.00 91.12 97 LEU A O 1
ATOM 792 N N . ALA A 1 98 ? 3.588 4.723 -27.817 1.00 91.38 98 ALA A N 1
ATOM 793 C CA . ALA A 1 98 ? 2.452 5.501 -28.309 1.00 91.38 98 ALA A CA 1
ATOM 794 C C . ALA A 1 98 ? 1.425 4.633 -29.056 1.00 91.38 98 ALA A C 1
ATOM 796 O O . ALA A 1 98 ? 0.219 4.791 -28.877 1.00 91.38 98 ALA A O 1
ATOM 797 N N . LEU A 1 99 ? 1.885 3.677 -29.865 1.00 94.81 99 LEU A N 1
ATOM 798 C CA . LEU A 1 99 ? 1.001 2.720 -30.532 1.00 94.81 99 LEU A CA 1
ATOM 799 C C . LEU A 1 99 ? 0.312 1.800 -29.521 1.00 94.81 99 LEU A C 1
ATOM 801 O O . LEU A 1 99 ? -0.888 1.549 -29.631 1.00 94.81 99 LEU A O 1
ATOM 805 N N . LEU A 1 100 ? 1.048 1.339 -28.506 1.00 94.00 100 LEU A N 1
ATOM 806 C CA . LEU A 1 100 ? 0.496 0.534 -27.422 1.00 94.00 100 LEU A CA 1
ATOM 807 C C . LEU A 1 100 ? -0.553 1.315 -26.621 1.00 94.00 100 LEU A C 1
ATOM 809 O O . LEU A 1 100 ? -1.625 0.780 -26.344 1.00 94.00 100 LEU A O 1
ATOM 813 N N . SER A 1 101 ? -0.278 2.573 -26.268 1.00 94.12 101 SER A N 1
ATOM 814 C CA . SER A 1 101 ? -1.227 3.401 -25.518 1.00 94.12 101 SER A CA 1
ATOM 815 C C . SER A 1 101 ? -2.499 3.675 -26.321 1.00 94.12 101 SER A C 1
ATOM 817 O O . SER A 1 101 ? -3.596 3.588 -25.770 1.00 94.12 101 SER A O 1
ATOM 819 N N . LEU A 1 102 ? -2.375 3.903 -27.631 1.00 96.00 102 LEU A N 1
ATOM 820 C CA . LEU A 1 102 ? -3.513 4.063 -28.532 1.00 96.00 102 LEU A CA 1
ATOM 821 C C . LEU A 1 102 ? -4.336 2.772 -28.644 1.00 96.00 102 LEU A C 1
ATOM 823 O O . LEU A 1 102 ? -5.562 2.819 -28.551 1.00 96.00 102 LEU A O 1
ATOM 827 N N . ALA A 1 103 ? -3.685 1.613 -28.772 1.00 96.75 103 ALA A N 1
ATOM 828 C CA . ALA A 1 103 ? -4.368 0.320 -28.795 1.00 96.75 103 ALA A CA 1
ATOM 829 C C . ALA A 1 103 ? -5.151 0.065 -27.496 1.00 96.75 103 ALA A C 1
ATOM 831 O O . ALA A 1 103 ? -6.319 -0.322 -27.540 1.00 96.75 103 ALA A O 1
ATOM 832 N N . VAL A 1 104 ? -4.542 0.341 -26.339 1.00 95.81 104 VAL A N 1
ATOM 833 C CA . VAL A 1 104 ? -5.207 0.227 -25.032 1.00 95.81 104 VAL A CA 1
ATOM 834 C C . VAL A 1 104 ? -6.386 1.195 -24.928 1.00 95.81 104 VAL A C 1
ATOM 836 O O . VAL A 1 104 ? -7.458 0.790 -24.485 1.00 95.81 104 VAL A O 1
ATOM 839 N N . ALA A 1 105 ? -6.232 2.443 -25.375 1.00 96.62 105 ALA A N 1
ATOM 840 C CA . ALA A 1 105 ? -7.308 3.430 -25.363 1.00 96.62 105 ALA A CA 1
ATOM 841 C C . ALA A 1 105 ? -8.508 2.989 -26.216 1.00 96.62 105 ALA A C 1
ATOM 843 O O . ALA A 1 105 ? -9.645 3.099 -25.764 1.00 96.62 105 ALA A O 1
ATOM 844 N N . LEU A 1 106 ? -8.270 2.428 -27.407 1.00 96.12 106 LEU A N 1
ATOM 845 C CA . LEU A 1 106 ? -9.332 1.894 -28.266 1.00 96.12 106 LEU A CA 1
ATOM 846 C C . LEU A 1 106 ? -10.052 0.702 -27.626 1.00 96.12 106 LEU A C 1
ATOM 848 O O . LEU A 1 106 ? -11.277 0.617 -27.698 1.00 96.12 106 LEU A O 1
ATOM 852 N N . ILE A 1 107 ? -9.315 -0.199 -26.970 1.00 96.62 107 ILE A N 1
ATOM 853 C CA . ILE A 1 107 ? -9.905 -1.332 -26.245 1.00 96.62 107 ILE A CA 1
ATOM 854 C C . ILE A 1 107 ? -10.774 -0.830 -25.088 1.00 96.62 107 ILE A C 1
ATOM 856 O O . ILE A 1 107 ? -11.919 -1.254 -24.957 1.00 96.62 107 ILE A O 1
ATOM 860 N N . LEU A 1 108 ? -10.265 0.099 -24.274 1.00 95.12 108 LEU A N 1
ATOM 861 C CA . LEU A 1 108 ? -11.016 0.678 -23.158 1.00 95.12 108 LEU A CA 1
ATOM 862 C C . LEU A 1 108 ? -12.250 1.449 -23.638 1.00 95.12 108 LEU A C 1
ATOM 864 O O . LEU A 1 108 ? -13.309 1.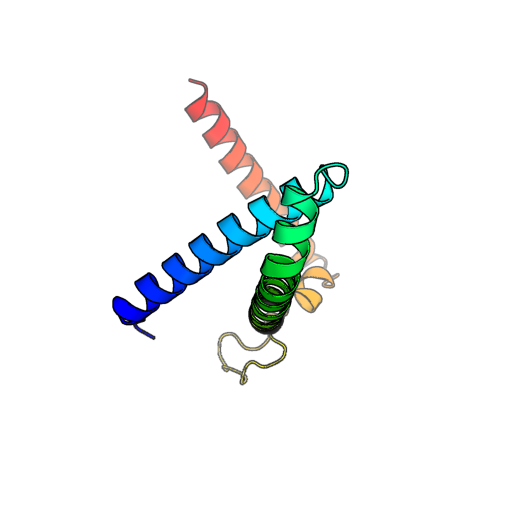353 -23.024 1.00 95.12 108 LEU A O 1
ATOM 868 N N . PHE A 1 109 ? -12.139 2.175 -24.750 1.00 95.25 109 PHE A N 1
ATOM 869 C CA . PHE A 1 109 ? -13.262 2.870 -25.369 1.00 95.25 109 PHE A CA 1
ATOM 870 C C . PHE A 1 109 ? -14.337 1.893 -25.846 1.00 95.25 109 PHE A C 1
ATOM 872 O O . PHE A 1 109 ? -15.516 2.088 -25.560 1.00 95.25 109 PHE A O 1
ATOM 879 N N . ARG A 1 110 ? -13.931 0.802 -26.507 1.00 94.88 110 ARG A N 1
ATOM 880 C CA . ARG A 1 110 ? -14.849 -0.262 -26.917 1.00 94.88 110 ARG A CA 1
ATOM 881 C C . ARG A 1 110 ? -15.572 -0.869 -25.714 1.00 94.88 110 ARG A C 1
ATOM 883 O O . ARG A 1 110 ? -16.792 -0.972 -25.744 1.00 94.88 110 ARG A O 1
ATOM 890 N N . ILE A 1 111 ? -14.837 -1.223 -24.659 1.00 94.75 111 ILE A N 1
ATOM 891 C CA . ILE A 1 111 ? -15.414 -1.762 -23.417 1.00 94.75 111 ILE A CA 1
ATOM 892 C C . ILE A 1 111 ? -16.409 -0.763 -22.807 1.00 94.75 111 ILE A C 1
ATOM 894 O O . ILE A 1 111 ? -17.488 -1.152 -22.380 1.00 94.75 111 ILE A O 1
ATOM 898 N N . SER A 1 112 ? -16.077 0.530 -22.801 1.00 94.50 112 SER A N 1
ATOM 899 C CA . SER A 1 112 ? -16.960 1.588 -22.295 1.00 94.50 112 SER A CA 1
ATOM 900 C C . SER A 1 112 ? -18.277 1.689 -23.076 1.00 94.50 112 SER A C 1
ATOM 902 O O . SER A 1 112 ? -19.331 1.895 -22.477 1.00 94.50 112 SER A O 1
ATOM 904 N N . ILE A 1 113 ? -18.240 1.518 -24.402 1.00 94.31 113 ILE A N 1
ATOM 905 C CA . ILE A 1 113 ? -19.455 1.467 -25.226 1.00 94.31 113 ILE A CA 1
ATOM 906 C C . ILE A 1 113 ? -20.270 0.212 -24.906 1.00 94.31 113 ILE A C 1
ATOM 908 O O . ILE A 1 113 ? -21.469 0.329 -24.691 1.00 94.31 113 ILE A O 1
ATOM 912 N N . GLU A 1 114 ? -19.633 -0.961 -24.846 1.00 90.25 114 GLU A N 1
ATOM 913 C CA . GLU A 1 114 ? -20.317 -2.236 -24.573 1.00 90.25 114 GLU A CA 1
ATOM 914 C C . GLU A 1 114 ? -20.984 -2.270 -23.187 1.00 90.25 114 GLU A C 1
ATOM 916 O O . GLU A 1 114 ? -22.000 -2.929 -23.025 1.00 90.25 114 GLU A O 1
ATOM 921 N N . ILE A 1 115 ? -20.449 -1.552 -22.192 1.00 87.25 115 ILE A N 1
ATOM 922 C CA . ILE A 1 115 ? -21.051 -1.446 -20.849 1.00 87.25 115 ILE A CA 1
ATOM 923 C C . ILE A 1 115 ? -22.262 -0.495 -20.819 1.00 87.25 115 ILE A C 1
ATOM 925 O O . ILE A 1 115 ? -23.134 -0.646 -19.966 1.00 87.25 115 ILE A O 1
ATOM 929 N N . ASN A 1 116 ? -22.308 0.500 -21.710 1.00 67.06 116 ASN A N 1
ATOM 930 C CA . ASN A 1 116 ? -23.358 1.528 -21.752 1.00 67.06 116 ASN A CA 1
ATOM 931 C C . ASN A 1 116 ? -24.482 1.226 -22.766 1.00 67.06 116 ASN A C 1
ATOM 933 O O . ASN A 1 116 ? -25.356 2.075 -22.963 1.00 67.06 116 ASN A O 1
ATOM 937 N N . GLN A 1 117 ? -24.446 0.062 -23.418 1.00 53.41 117 GLN A N 1
ATOM 938 C CA . GLN A 1 117 ? -25.519 -0.485 -24.259 1.00 53.41 117 GLN A CA 1
ATOM 939 C C . GLN A 1 117 ? -26.300 -1.551 -23.490 1.00 53.41 117 GLN A C 1
ATOM 941 O O . GLN A 1 117 ? -27.535 -1.594 -23.678 1.00 53.41 117 GLN A O 1
#

Sequence (117 aa):
MRQTKLQIIDSSLFLYGAIVTFILTITAFFNLKTQNSLITLILFLPVTIYFVIKIISDLKKSLLKLLNIDQKKHPYFGQFSLSTFISQSEPTFLINLALLSLAVALILFRISIEINQ